Protein AF-A0A2D9T621-F1 (afdb_monomer)

Mean predicted aligned error: 6.12 Å

Foldseek 3Di:
DQQQDQDLVLVLLVQLVLQFDLLLLVLLLVLVVLLVVLLVVLCVVQVPLQVVLVVVLVVLLVVLNNCLSVQPNPVSVVSNLVSNCVSGVVRNNVSNVSSVVSNCCSNCVPSVHDDCCVRRVSSSVVSSVVSSVCVVVVFSNDGRNCVRVVHDRSVRNDDDPVVVVVVVVVDD

Solvent-accessible surface area (backbone atoms only — not comparable to full-atom values): 9223 Å² total; per-residue (Å²): 129,63,75,78,65,72,46,69,77,67,40,48,47,45,54,39,66,69,41,43,51,35,68,24,44,48,28,37,41,51,11,53,51,47,28,52,50,18,50,51,51,20,37,70,78,24,66,64,53,20,54,56,25,48,55,55,32,51,54,43,50,54,55,29,51,72,41,40,56,76,70,64,40,68,66,38,53,53,50,37,53,51,36,42,25,72,25,25,55,87,33,33,46,57,16,52,53,48,22,51,52,29,37,48,48,15,27,56,75,64,62,66,50,79,65,62,46,82,76,39,47,58,58,42,55,50,46,52,52,52,53,38,53,42,41,76,72,72,37,64,73,54,68,52,44,39,68,77,68,74,48,71,82,53,83,85,67,57,76,64,57,68,69,59,60,52,52,68,74,60,70,127

Secondary structure (DSSP, 8-state):
-PPPP-SHHHHHHHHHHTT-SHHHHHHHHHHHHHHHHHHHHHHHHSTTHHHHHHHHHHHHHHHHHHTGGGT--HHHHHHHHHHHHHH-TTTHHHHHHHHHHHHHHIIIIII-S--GGGT-HHHHHHHHHHHHHHHHTT-SSSS-HHHHHTPPP-TT-PPPPHHHHHHHHS--

Structure (mmCIF, N/CA/C/O backbone):
data_AF-A0A2D9T621-F1
#
_entry.id   AF-A0A2D9T621-F1
#
loop_
_atom_site.group_PDB
_atom_site.id
_atom_site.type_symbol
_atom_site.label_atom_id
_atom_site.label_alt_id
_atom_site.label_comp_id
_atom_site.label_asym_id
_atom_site.label_entity_id
_atom_site.label_seq_id
_atom_site.pdbx_PDB_ins_code
_atom_site.Cartn_x
_atom_site.Cartn_y
_atom_site.Cartn_z
_atom_site.occupancy
_atom_site.B_iso_or_equiv
_atom_site.auth_seq_id
_atom_site.auth_comp_id
_atom_site.auth_asym_id
_atom_site.auth_atom_id
_atom_site.pdbx_PDB_model_num
ATOM 1 N N . MET A 1 1 ? -9.697 20.364 18.090 1.00 44.56 1 MET A N 1
ATOM 2 C CA . MET A 1 1 ? -9.150 19.736 16.870 1.00 44.56 1 MET A CA 1
ATOM 3 C C . MET A 1 1 ? -8.805 18.317 17.266 1.00 44.56 1 MET A C 1
ATOM 5 O O . MET A 1 1 ? -8.229 18.177 18.333 1.00 44.56 1 MET A O 1
ATOM 9 N N . ALA A 1 2 ? -9.231 17.299 16.515 1.00 57.28 2 ALA A N 1
ATOM 10 C CA . ALA A 1 2 ? -8.711 15.951 16.743 1.00 57.28 2 ALA A CA 1
ATOM 11 C C . ALA A 1 2 ? -7.206 15.969 16.433 1.00 57.28 2 ALA A C 1
ATOM 13 O O . ALA A 1 2 ? -6.788 16.637 15.483 1.00 57.28 2 ALA A O 1
ATOM 14 N N . ASP A 1 3 ? -6.391 15.328 17.261 1.00 69.75 3 ASP A N 1
ATOM 15 C CA . ASP A 1 3 ? -4.951 15.278 17.034 1.00 69.75 3 ASP A CA 1
ATOM 16 C C . ASP A 1 3 ? -4.627 14.282 15.911 1.00 69.75 3 ASP A C 1
ATOM 18 O O . ASP A 1 3 ? -5.262 13.239 15.773 1.00 69.75 3 ASP A O 1
ATOM 22 N N . ARG A 1 4 ? -3.634 14.610 15.075 1.00 82.31 4 ARG A N 1
ATOM 23 C CA . ARG A 1 4 ? -3.121 13.692 14.042 1.00 82.31 4 ARG A CA 1
ATOM 24 C C . ARG A 1 4 ? -2.544 12.447 14.722 1.00 82.31 4 ARG A C 1
ATOM 26 O O . ARG A 1 4 ? -1.705 12.606 15.607 1.00 82.31 4 ARG A O 1
ATOM 33 N N . ILE A 1 5 ? -2.915 11.259 14.248 1.00 87.31 5 ILE A N 1
ATOM 34 C CA . ILE A 1 5 ? -2.391 9.965 14.707 1.00 87.31 5 ILE A CA 1
ATOM 35 C C . ILE A 1 5 ? -0.860 9.966 14.600 1.00 87.31 5 ILE A C 1
ATOM 37 O O . ILE A 1 5 ? -0.305 10.411 13.585 1.00 87.31 5 ILE A O 1
ATOM 41 N N . LYS A 1 6 ? -0.170 9.522 15.657 1.00 89.00 6 LYS A N 1
ATOM 42 C CA . LYS A 1 6 ? 1.288 9.698 15.800 1.00 89.00 6 LYS A CA 1
ATOM 43 C C . LYS A 1 6 ? 2.095 8.434 15.568 1.00 89.00 6 LYS A C 1
ATOM 45 O O . LYS A 1 6 ? 3.302 8.534 15.358 1.00 89.00 6 LYS A O 1
ATOM 50 N N . SER A 1 7 ? 1.448 7.277 15.551 1.00 91.00 7 SER A N 1
ATOM 51 C CA . SER A 1 7 ? 2.112 5.994 15.355 1.00 91.00 7 SER A CA 1
ATOM 52 C C . SER A 1 7 ? 1.312 5.071 14.440 1.00 91.00 7 SER A C 1
ATOM 54 O O . SER A 1 7 ? 0.095 5.207 14.291 1.00 91.00 7 SER A O 1
ATOM 56 N N . PHE A 1 8 ? 2.000 4.108 13.825 1.00 92.75 8 PHE A N 1
ATOM 57 C CA . PHE A 1 8 ? 1.327 3.087 13.025 1.00 92.75 8 PHE A CA 1
ATOM 58 C C . PHE A 1 8 ? 0.449 2.185 13.908 1.00 92.75 8 PHE A C 1
ATOM 60 O O . PHE A 1 8 ? -0.600 1.719 13.470 1.00 92.75 8 PHE A O 1
ATOM 67 N N . GLU A 1 9 ? 0.851 1.968 15.159 1.00 92.12 9 GLU A N 1
ATOM 68 C CA . GLU A 1 9 ? 0.121 1.195 16.161 1.00 92.12 9 GLU A CA 1
ATOM 69 C C . GLU A 1 9 ? -1.244 1.815 16.483 1.00 92.12 9 GLU A C 1
ATOM 71 O O . GLU A 1 9 ? -2.232 1.090 16.557 1.00 92.12 9 GLU A O 1
ATOM 76 N N . GLU A 1 10 ? -1.316 3.141 16.612 1.00 90.62 10 GLU A N 1
ATOM 77 C CA . GLU A 1 10 ? -2.584 3.874 16.743 1.00 90.62 10 GLU A CA 1
ATOM 78 C C . GLU A 1 10 ? -3.376 3.882 15.427 1.00 90.62 10 GLU A C 1
ATOM 80 O O . GLU A 1 10 ? -4.604 3.800 15.426 1.00 90.62 10 GLU A O 1
ATOM 85 N N . PHE A 1 11 ? -2.680 3.960 14.289 1.00 93.06 11 PHE A N 1
ATOM 86 C CA . PHE A 1 11 ? -3.310 3.977 12.970 1.00 93.06 11 PHE A CA 1
ATOM 87 C C . PHE A 1 11 ? -3.958 2.639 12.605 1.00 93.06 11 PHE A C 1
ATOM 89 O O . PHE A 1 11 ? -4.963 2.619 11.900 1.00 93.06 11 PHE A O 1
ATOM 96 N N . TRP A 1 12 ? -3.400 1.514 13.049 1.00 95.25 12 TRP A N 1
ATOM 97 C CA . TRP A 1 12 ? -3.829 0.191 12.604 1.00 95.25 12 TRP A CA 1
ATOM 98 C C . TRP A 1 12 ? -5.282 -0.161 12.988 1.00 95.25 12 TRP A C 1
ATOM 100 O O . TRP A 1 12 ? -6.039 -0.548 12.092 1.00 95.25 12 TRP A O 1
ATOM 110 N N . PRO A 1 13 ? -5.735 0.014 14.247 1.00 94.25 13 PRO A N 1
ATOM 111 C CA . PRO A 1 13 ? -7.144 -0.149 14.601 1.00 94.25 13 PRO A CA 1
ATOM 112 C C . PRO A 1 13 ? -8.060 0.807 13.829 1.00 94.25 13 PRO A C 1
ATOM 114 O O . PRO A 1 13 ? -9.103 0.378 13.341 1.00 94.25 13 PRO A O 1
ATOM 117 N N . TYR A 1 14 ? -7.650 2.068 13.648 1.00 93.19 14 TYR A N 1
ATOM 118 C CA . TYR A 1 14 ? -8.393 3.050 12.846 1.00 93.19 14 TYR A CA 1
ATOM 119 C C . TYR A 1 14 ? -8.550 2.601 11.388 1.00 93.19 14 TYR A C 1
ATOM 121 O O . TYR A 1 14 ? -9.640 2.607 10.822 1.00 93.19 14 TYR A O 1
ATOM 129 N N . TYR A 1 15 ? -7.473 2.118 10.779 1.00 95.25 15 TYR A N 1
ATOM 130 C CA . TYR A 1 15 ? -7.531 1.565 9.437 1.00 95.25 15 TYR A CA 1
ATOM 131 C C . TYR A 1 15 ? -8.509 0.383 9.364 1.00 95.25 15 TYR A C 1
ATOM 133 O O . TYR A 1 15 ? -9.325 0.324 8.449 1.00 95.25 15 TYR A O 1
ATOM 141 N N . LEU A 1 16 ? -8.485 -0.546 10.323 1.00 95.94 16 LEU A N 1
ATOM 142 C CA . LEU A 1 16 ? -9.406 -1.686 10.319 1.00 95.94 16 LEU A CA 1
ATOM 143 C C . LEU A 1 16 ? -10.865 -1.292 10.577 1.00 95.94 16 LEU A C 1
ATOM 145 O O . LEU A 1 16 ? -11.755 -1.929 10.006 1.00 95.94 16 LEU A O 1
ATOM 149 N N . SER A 1 17 ? -11.127 -0.254 11.379 1.00 93.44 17 SER A N 1
ATOM 150 C CA . SER A 1 17 ? -12.490 0.251 11.581 1.00 93.44 17 SER A CA 1
ATOM 151 C C . SER A 1 17 ? -13.092 0.830 10.299 1.00 93.44 17 SER A C 1
ATOM 153 O O . SER A 1 17 ? -14.301 0.731 10.108 1.00 93.44 17 SER A O 1
ATOM 155 N N . GLU A 1 18 ? -12.259 1.349 9.393 1.00 93.75 18 GLU A N 1
ATOM 156 C CA . GLU A 1 18 ? -12.668 1.812 8.058 1.00 93.75 18 GLU A CA 1
ATOM 157 C C . GLU A 1 18 ? -12.884 0.668 7.046 1.00 93.75 18 GLU A C 1
ATOM 159 O O . GLU A 1 18 ? -13.314 0.918 5.919 1.00 93.75 18 GLU A O 1
ATOM 164 N N . HIS A 1 19 ? -12.581 -0.577 7.428 1.00 96.56 19 HIS A N 1
ATOM 165 C CA . HIS A 1 19 ? -12.718 -1.769 6.586 1.00 96.56 19 HIS A CA 1
ATOM 166 C C . HIS A 1 19 ? -13.491 -2.879 7.309 1.00 96.56 19 HIS A C 1
ATOM 168 O O . HIS A 1 19 ? -13.073 -4.044 7.297 1.00 96.56 19 HIS A O 1
ATOM 174 N N . ARG A 1 20 ? -14.594 -2.549 7.992 1.00 95.38 20 ARG A N 1
ATOM 175 C CA . ARG A 1 20 ? -15.396 -3.529 8.748 1.00 95.38 20 ARG A CA 1
ATOM 176 C C . ARG A 1 20 ? -16.201 -4.471 7.858 1.00 95.38 20 ARG A C 1
ATOM 178 O O . ARG A 1 20 ? -16.412 -5.623 8.256 1.00 95.38 20 ARG A O 1
ATOM 185 N N . ASP A 1 21 ? -16.577 -4.078 6.643 1.00 97.12 21 ASP A N 1
ATOM 186 C CA . ASP A 1 21 ? -17.236 -4.980 5.699 1.00 97.12 21 ASP A CA 1
ATOM 187 C C . ASP A 1 21 ? -16.208 -5.921 5.043 1.00 97.12 21 ASP A C 1
ATOM 189 O O . ASP A 1 21 ? -15.229 -5.528 4.401 1.00 97.12 21 ASP A O 1
ATOM 193 N N . ALA A 1 22 ? -16.456 -7.226 5.158 1.00 97.81 22 ALA A N 1
ATOM 194 C CA . ALA A 1 22 ? -15.605 -8.254 4.569 1.00 97.81 22 ALA A CA 1
ATOM 195 C C . ALA A 1 22 ? -15.448 -8.123 3.043 1.00 97.81 22 ALA A C 1
ATOM 197 O O . ALA A 1 22 ? -14.421 -8.529 2.495 1.00 97.81 22 ALA A O 1
ATOM 198 N N . ARG A 1 23 ? -16.443 -7.577 2.334 1.00 98.00 23 ARG A N 1
ATOM 199 C CA . ARG A 1 23 ? -16.369 -7.314 0.888 1.00 98.00 23 ARG A CA 1
ATOM 200 C C . ARG A 1 23 ? -15.332 -6.241 0.578 1.00 98.00 23 ARG A C 1
ATOM 202 O O . ARG A 1 23 ? -14.582 -6.422 -0.379 1.00 98.00 23 ARG A O 1
ATOM 209 N N . SER A 1 24 ? -15.246 -5.194 1.401 1.00 97.69 24 SER A N 1
ATOM 210 C CA . SER A 1 24 ? -14.224 -4.153 1.271 1.00 97.69 24 SER A CA 1
ATOM 211 C C . SER A 1 24 ? -12.829 -4.760 1.415 1.00 97.69 24 SER A C 1
ATOM 213 O O . SER A 1 24 ? -12.022 -4.712 0.486 1.00 97.69 24 SER A O 1
ATOM 215 N N . ARG A 1 25 ? -12.587 -5.511 2.498 1.00 98.25 25 ARG A N 1
ATOM 216 C CA . ARG A 1 25 ? -11.299 -6.200 2.715 1.00 98.25 25 ARG A CA 1
ATOM 217 C C . ARG A 1 25 ? -10.923 -7.153 1.578 1.00 98.25 25 ARG A C 1
ATOM 219 O O . ARG A 1 25 ? -9.761 -7.224 1.188 1.00 98.25 25 ARG A O 1
ATOM 226 N N . ARG A 1 26 ? -11.893 -7.867 0.994 1.00 98.62 26 ARG A N 1
ATOM 227 C CA . ARG A 1 26 ? -11.669 -8.744 -0.176 1.00 98.62 26 ARG A CA 1
ATOM 228 C C . ARG A 1 26 ? -11.278 -7.967 -1.432 1.00 98.62 26 ARG A C 1
ATOM 230 O O . ARG A 1 26 ? -10.444 -8.455 -2.193 1.00 98.62 26 ARG A O 1
ATOM 237 N N . LEU A 1 27 ? -11.851 -6.784 -1.654 1.00 98.50 27 LEU A N 1
ATOM 238 C CA . LEU A 1 27 ? -11.453 -5.909 -2.759 1.00 98.50 27 LEU A CA 1
ATOM 239 C C . LEU A 1 27 ? -10.019 -5.412 -2.570 1.00 98.50 27 LEU A C 1
ATOM 241 O O . LEU A 1 27 ? -9.224 -5.512 -3.502 1.00 98.50 27 LEU A O 1
ATOM 245 N N . HIS A 1 28 ? -9.652 -4.989 -1.359 1.00 98.50 28 HIS A N 1
ATOM 246 C CA . HIS A 1 28 ? -8.268 -4.630 -1.034 1.00 98.50 28 HIS A CA 1
ATOM 247 C C . HIS A 1 28 ? -7.320 -5.816 -1.232 1.00 98.50 28 HIS A C 1
ATOM 249 O O . HIS A 1 28 ? -6.297 -5.689 -1.897 1.00 98.50 28 HIS A O 1
ATOM 255 N N . PHE A 1 29 ? -7.693 -7.010 -0.764 1.00 98.75 29 PHE A N 1
ATOM 256 C CA . PHE A 1 29 ? -6.914 -8.226 -0.993 1.00 98.75 29 PHE A CA 1
ATOM 257 C C . PHE A 1 29 ? -6.684 -8.510 -2.484 1.00 98.75 29 PHE A C 1
ATOM 259 O O . PHE A 1 29 ? -5.566 -8.855 -2.883 1.00 98.75 29 PHE A O 1
ATOM 266 N N . MET A 1 30 ? -7.725 -8.362 -3.310 1.00 98.69 30 MET A N 1
ATOM 267 C CA . MET A 1 30 ? -7.637 -8.524 -4.763 1.00 98.69 30 MET A CA 1
ATOM 268 C C . MET A 1 30 ? -6.705 -7.479 -5.383 1.00 98.69 30 MET A C 1
ATOM 270 O O . MET A 1 30 ? -5.822 -7.845 -6.161 1.00 98.69 30 MET A O 1
ATOM 274 N N . GLY A 1 31 ? -6.862 -6.210 -5.002 1.00 98.50 31 GLY A N 1
ATOM 275 C CA . GLY A 1 31 ? -6.018 -5.107 -5.456 1.00 98.50 31 GLY A CA 1
ATOM 276 C C . GLY A 1 31 ? -4.544 -5.328 -5.114 1.00 98.50 31 GLY A C 1
ATOM 277 O O . GLY A 1 31 ? -3.699 -5.332 -6.011 1.00 98.50 31 GLY A O 1
ATOM 278 N N . THR A 1 32 ? -4.239 -5.612 -3.846 1.00 98.50 32 THR A N 1
ATOM 279 C CA . THR A 1 32 ? -2.875 -5.881 -3.361 1.00 98.50 32 THR A CA 1
ATOM 280 C C . THR A 1 32 ? -2.257 -7.097 -4.048 1.00 98.50 32 THR A C 1
ATOM 282 O O . THR A 1 32 ? -1.103 -7.048 -4.472 1.00 98.50 32 THR A O 1
ATOM 285 N N . SER A 1 33 ? -3.022 -8.177 -4.241 1.00 98.75 33 SER A N 1
ATOM 286 C CA . SER A 1 33 ? -2.539 -9.366 -4.959 1.00 98.75 33 SER A CA 1
ATOM 287 C C . SER A 1 33 ? -2.235 -9.065 -6.431 1.00 98.75 33 SER A C 1
ATOM 289 O O . SER A 1 33 ? -1.210 -9.507 -6.951 1.00 98.75 33 SER A O 1
ATOM 291 N N . GLY A 1 34 ? -3.086 -8.276 -7.097 1.00 98.62 34 GLY A N 1
ATOM 292 C CA . GLY A 1 34 ? -2.855 -7.825 -8.471 1.00 98.62 34 GLY A CA 1
ATOM 293 C C . GLY A 1 34 ? -1.622 -6.928 -8.598 1.00 98.62 34 GLY A C 1
ATOM 294 O O . GLY A 1 34 ? -0.825 -7.101 -9.523 1.00 98.62 34 GLY A O 1
ATOM 295 N N . PHE A 1 35 ? -1.403 -6.027 -7.637 1.00 98.44 35 PHE A N 1
ATOM 296 C CA . PHE A 1 35 ? -0.187 -5.217 -7.589 1.00 98.44 35 PHE A CA 1
ATOM 297 C C . PHE A 1 35 ? 1.067 -6.071 -7.374 1.00 98.44 35 PHE A C 1
ATOM 299 O O . PHE A 1 35 ? 2.041 -5.906 -8.104 1.00 98.44 35 PHE A O 1
ATOM 306 N N . LEU A 1 36 ? 1.044 -7.041 -6.453 1.00 98.44 36 LEU A N 1
ATOM 307 C CA . LEU A 1 36 ? 2.166 -7.966 -6.247 1.00 98.44 36 LEU A CA 1
ATOM 308 C C . LEU A 1 36 ? 2.480 -8.787 -7.508 1.00 98.44 36 LEU A C 1
ATOM 310 O O . LEU A 1 36 ? 3.649 -8.949 -7.864 1.00 98.44 36 LEU A O 1
ATOM 314 N N . ALA A 1 37 ? 1.454 -9.249 -8.228 1.00 98.44 37 ALA A N 1
ATOM 315 C CA . ALA A 1 37 ? 1.631 -9.921 -9.514 1.00 98.44 37 ALA A CA 1
ATOM 316 C C . ALA A 1 37 ? 2.258 -8.988 -10.568 1.00 98.44 37 ALA A C 1
ATOM 318 O O . ALA A 1 37 ? 3.164 -9.394 -11.298 1.00 98.44 37 ALA A O 1
ATOM 319 N N . SER A 1 38 ? 1.841 -7.719 -10.606 1.00 98.38 38 SER A N 1
ATOM 320 C CA . SER A 1 38 ? 2.452 -6.691 -11.456 1.00 98.38 38 SER A CA 1
ATOM 321 C C . SER A 1 38 ? 3.921 -6.416 -11.093 1.00 98.38 38 SER A C 1
ATOM 323 O O . SER A 1 38 ? 4.764 -6.308 -11.990 1.00 98.38 38 SER A O 1
ATOM 325 N N . VAL A 1 39 ? 4.272 -6.366 -9.804 1.00 98.06 39 VAL A N 1
ATOM 326 C CA . VAL A 1 39 ? 5.662 -6.228 -9.332 1.00 98.06 39 VAL A CA 1
ATOM 327 C C . VAL A 1 39 ? 6.504 -7.426 -9.779 1.00 98.06 39 VAL A C 1
ATOM 329 O O . VAL A 1 39 ? 7.602 -7.238 -10.305 1.00 98.06 39 VAL A O 1
ATOM 332 N N . ALA A 1 40 ? 5.984 -8.651 -9.661 1.00 98.19 40 ALA A N 1
ATOM 333 C CA . ALA A 1 40 ? 6.668 -9.849 -10.149 1.00 98.19 40 ALA A CA 1
ATOM 334 C C . ALA A 1 40 ? 6.875 -9.809 -11.676 1.00 98.19 40 ALA A C 1
ATOM 336 O O . ALA A 1 40 ? 7.990 -10.017 -12.154 1.00 98.19 40 ALA A O 1
ATOM 337 N N . ALA A 1 41 ? 5.840 -9.462 -12.448 1.00 98.19 41 ALA A N 1
ATOM 338 C CA . ALA A 1 41 ? 5.942 -9.301 -13.900 1.00 98.19 41 ALA A CA 1
ATOM 339 C C . ALA A 1 41 ? 6.951 -8.207 -14.300 1.00 98.19 41 ALA A C 1
ATOM 341 O O . ALA A 1 41 ? 7.710 -8.371 -15.257 1.00 98.19 41 ALA A O 1
ATOM 342 N N . SER A 1 42 ? 7.011 -7.112 -13.540 1.00 98.38 42 SER A N 1
ATOM 343 C CA . SER A 1 42 ? 7.991 -6.037 -13.725 1.00 98.38 42 SER A CA 1
ATOM 344 C C . SER A 1 42 ? 9.423 -6.533 -13.519 1.00 98.38 42 SER A C 1
ATOM 346 O O . SER A 1 42 ? 10.294 -6.240 -14.336 1.00 98.38 42 SER A O 1
ATOM 348 N N . ALA A 1 43 ? 9.662 -7.340 -12.482 1.00 97.69 43 ALA A N 1
ATOM 349 C CA . ALA A 1 43 ? 10.969 -7.946 -12.231 1.00 97.69 43 ALA A CA 1
ATOM 350 C C . ALA A 1 43 ? 11.359 -8.968 -13.312 1.00 97.69 43 ALA A C 1
ATOM 352 O O . ALA A 1 43 ? 12.517 -9.019 -13.705 1.00 97.69 43 ALA A O 1
ATOM 353 N N . VAL A 1 44 ? 10.408 -9.742 -13.841 1.00 98.00 44 VAL A N 1
ATOM 354 C CA . VAL A 1 44 ? 10.672 -10.698 -14.932 1.00 98.00 44 VAL A CA 1
ATOM 355 C C . VAL A 1 44 ? 10.994 -9.983 -16.248 1.00 98.00 44 VAL A C 1
ATOM 357 O O . VAL A 1 44 ? 11.915 -10.378 -16.957 1.00 98.00 44 VAL A O 1
ATOM 360 N N . THR A 1 45 ? 10.256 -8.922 -16.579 1.00 97.69 45 THR A N 1
ATOM 361 C CA . THR A 1 45 ? 10.414 -8.192 -17.851 1.00 97.69 45 THR A CA 1
ATOM 362 C C . THR A 1 45 ? 11.571 -7.193 -17.840 1.00 97.69 45 THR A C 1
ATOM 364 O O . THR A 1 45 ? 12.132 -6.900 -18.892 1.00 97.69 45 THR A O 1
ATOM 367 N N . ASN A 1 46 ? 11.949 -6.676 -16.666 1.00 97.06 46 ASN A N 1
ATOM 368 C CA . ASN A 1 46 ? 13.011 -5.684 -16.487 1.00 97.06 46 ASN A CA 1
ATOM 369 C C . ASN A 1 46 ? 13.974 -6.096 -15.347 1.00 97.06 46 ASN A C 1
ATOM 371 O O . ASN A 1 46 ? 14.115 -5.365 -14.363 1.00 97.06 46 ASN A O 1
ATOM 375 N N . PRO A 1 47 ? 14.681 -7.237 -15.465 1.00 96.44 47 PRO A N 1
ATOM 376 C CA . PRO A 1 47 ? 15.342 -7.919 -14.342 1.00 96.44 47 PRO A CA 1
ATOM 377 C C . PRO A 1 47 ? 16.529 -7.187 -13.713 1.00 96.44 47 PRO A C 1
ATOM 379 O O . PRO A 1 47 ? 16.945 -7.545 -12.618 1.00 96.44 47 PRO A O 1
ATOM 382 N N . LEU A 1 48 ? 17.073 -6.159 -14.367 1.00 95.31 48 LEU A N 1
ATOM 383 C CA . LEU A 1 48 ? 18.135 -5.322 -13.796 1.00 95.31 48 LEU A CA 1
ATOM 384 C C . LEU A 1 48 ? 17.596 -3.965 -13.337 1.00 95.31 48 LEU A C 1
ATOM 386 O O . LEU A 1 48 ? 17.779 -3.566 -12.190 1.00 95.31 48 LEU A O 1
ATOM 390 N N . LYS A 1 49 ? 16.895 -3.259 -14.231 1.00 96.06 49 LYS A N 1
ATOM 391 C CA . LYS A 1 49 ? 16.406 -1.900 -13.976 1.00 96.06 49 LYS A CA 1
ATOM 392 C C . LYS A 1 49 ? 15.362 -1.864 -12.862 1.00 96.06 49 LYS A C 1
ATOM 394 O O . LYS A 1 49 ? 15.413 -0.979 -12.011 1.00 96.06 49 LYS A O 1
ATOM 399 N N . PHE A 1 50 ? 14.422 -2.807 -12.869 1.00 97.31 50 PHE A N 1
ATOM 400 C CA . PHE A 1 50 ? 13.310 -2.787 -11.931 1.00 97.31 50 PHE A CA 1
ATOM 401 C C . PHE A 1 50 ? 13.743 -3.122 -10.495 1.00 97.31 50 PHE A C 1
ATOM 403 O O . PHE A 1 50 ? 13.396 -2.348 -9.608 1.00 97.31 50 PHE A O 1
ATOM 410 N N . PRO A 1 51 ? 14.569 -4.152 -10.217 1.00 96.94 51 PRO A N 1
ATOM 411 C CA . PRO A 1 51 ? 15.085 -4.367 -8.862 1.00 96.94 51 PRO A CA 1
ATOM 412 C C . PRO A 1 51 ? 15.903 -3.192 -8.307 1.00 96.94 51 PRO A C 1
ATOM 414 O O . PRO A 1 51 ? 15.746 -2.846 -7.138 1.00 96.94 51 PRO A O 1
ATOM 417 N N . LEU A 1 52 ? 16.717 -2.524 -9.136 1.00 96.44 52 LEU A N 1
ATOM 418 C CA . LEU A 1 52 ? 17.432 -1.307 -8.725 1.00 96.44 52 LEU A CA 1
ATOM 419 C C . LEU A 1 52 ? 16.464 -0.167 -8.380 1.00 96.44 52 LEU A C 1
ATOM 421 O O . LEU A 1 52 ? 16.626 0.496 -7.355 1.00 96.44 52 LEU A O 1
ATOM 425 N N . ALA A 1 53 ? 15.427 0.030 -9.198 1.00 96.62 53 ALA A N 1
ATOM 426 C CA . ALA A 1 53 ? 14.360 0.980 -8.899 1.00 96.62 53 ALA A CA 1
ATOM 427 C C . ALA A 1 53 ? 13.636 0.619 -7.589 1.00 96.62 53 ALA A C 1
ATOM 429 O O . ALA A 1 53 ? 13.383 1.498 -6.769 1.00 96.62 53 ALA A O 1
ATOM 430 N N . MET A 1 54 ? 13.375 -0.667 -7.339 1.00 97.06 54 MET A N 1
ATOM 431 C CA . MET A 1 54 ? 12.727 -1.134 -6.111 1.00 97.06 54 MET A CA 1
ATOM 432 C C . MET A 1 54 ? 13.594 -0.957 -4.858 1.00 97.06 54 MET A C 1
ATOM 434 O O . MET A 1 54 ? 13.053 -0.710 -3.782 1.00 97.06 54 MET A O 1
ATOM 438 N N . ALA A 1 55 ? 14.923 -1.009 -4.973 1.00 96.06 55 ALA A N 1
ATOM 439 C CA . ALA A 1 55 ? 15.814 -0.680 -3.859 1.00 96.06 55 ALA A CA 1
ATOM 440 C C . ALA A 1 55 ? 15.681 0.799 -3.449 1.00 96.06 55 ALA A C 1
ATOM 442 O O . ALA A 1 55 ? 15.537 1.108 -2.265 1.00 96.06 55 ALA A O 1
ATOM 443 N N . GLY A 1 56 ? 15.652 1.712 -4.427 1.00 96.19 56 GLY A N 1
ATOM 444 C CA . GLY A 1 56 ? 15.391 3.130 -4.164 1.00 96.19 56 GLY A CA 1
ATOM 445 C C . GLY A 1 56 ? 13.968 3.378 -3.653 1.00 96.19 56 GLY A C 1
ATOM 446 O O . GLY A 1 56 ? 13.778 4.147 -2.714 1.00 96.19 56 GLY A O 1
ATOM 447 N N . PHE A 1 57 ? 12.978 2.668 -4.203 1.00 96.19 57 PHE A N 1
ATOM 448 C CA . PHE A 1 57 ? 11.588 2.713 -3.744 1.00 96.19 57 PHE A CA 1
ATOM 449 C C . PHE A 1 57 ? 11.496 2.359 -2.259 1.00 96.19 57 PHE A C 1
ATOM 451 O O . PHE A 1 57 ? 10.876 3.094 -1.497 1.00 96.19 57 PHE A O 1
ATOM 458 N N . ALA A 1 58 ? 12.141 1.268 -1.836 1.00 95.50 58 ALA A N 1
ATOM 459 C CA . ALA A 1 58 ? 12.120 0.816 -0.449 1.00 95.50 58 ALA A CA 1
ATOM 460 C C . ALA A 1 58 ? 12.765 1.838 0.502 1.00 95.50 58 ALA A C 1
ATOM 462 O O . ALA A 1 58 ? 12.243 2.075 1.590 1.00 95.50 58 ALA A O 1
ATOM 463 N N . ALA A 1 59 ? 13.857 2.486 0.082 1.00 95.19 59 ALA A N 1
ATOM 464 C CA . ALA A 1 59 ? 14.490 3.548 0.863 1.00 95.19 59 ALA A CA 1
ATOM 465 C C . ALA A 1 59 ? 13.567 4.770 1.034 1.00 95.19 59 ALA A C 1
ATOM 467 O O . ALA A 1 59 ? 13.421 5.279 2.145 1.00 95.19 59 ALA A O 1
ATOM 468 N N . ILE A 1 60 ? 12.901 5.201 -0.045 1.00 95.00 60 ILE A N 1
ATOM 469 C CA . ILE A 1 60 ? 11.937 6.313 -0.019 1.00 95.00 60 ILE A CA 1
ATOM 470 C C . ILE A 1 60 ? 10.725 5.957 0.845 1.00 95.00 60 ILE A C 1
ATOM 472 O O . ILE A 1 60 ? 10.292 6.778 1.651 1.00 95.00 60 ILE A O 1
ATOM 476 N N . MET A 1 61 ? 10.197 4.740 0.703 1.00 94.38 61 MET A N 1
ATOM 477 C CA . MET A 1 61 ? 9.058 4.258 1.481 1.00 94.38 61 MET A CA 1
ATOM 478 C C . MET A 1 61 ? 9.380 4.237 2.973 1.00 94.38 61 MET A C 1
ATOM 480 O O . MET A 1 61 ? 8.599 4.759 3.761 1.00 94.38 61 MET A O 1
ATOM 484 N N . LYS A 1 62 ? 10.545 3.698 3.357 1.00 93.50 62 LYS A N 1
ATOM 485 C CA . LYS A 1 62 ? 10.984 3.662 4.756 1.00 93.50 62 LYS A CA 1
ATOM 486 C C . LYS A 1 62 ? 11.035 5.066 5.359 1.00 93.50 62 LYS A C 1
ATOM 488 O O . LYS A 1 62 ? 10.406 5.311 6.381 1.00 93.50 62 LYS A O 1
ATOM 493 N N . HIS A 1 63 ? 11.730 5.988 4.694 1.00 92.75 63 HIS A N 1
ATOM 494 C CA . HIS A 1 63 ? 11.825 7.373 5.156 1.00 92.75 63 HIS A CA 1
ATOM 495 C C . HIS A 1 63 ? 10.447 8.054 5.210 1.00 92.75 63 HIS A C 1
ATOM 497 O O . HIS A 1 63 ? 10.143 8.802 6.135 1.00 92.75 63 HIS A O 1
ATOM 503 N N . GLY A 1 64 ? 9.585 7.783 4.228 1.00 91.44 64 GLY A N 1
ATOM 504 C CA . GLY A 1 64 ? 8.245 8.351 4.177 1.00 91.44 64 GLY A CA 1
ATOM 505 C C . GLY A 1 64 ? 7.328 7.865 5.304 1.00 91.44 64 GLY A C 1
ATOM 506 O O . GLY A 1 64 ? 6.593 8.683 5.848 1.00 91.44 64 GLY A O 1
ATOM 507 N N . ILE A 1 65 ? 7.393 6.580 5.675 1.00 91.44 65 ILE A N 1
ATOM 508 C CA . ILE A 1 65 ? 6.632 6.002 6.800 1.00 91.44 65 ILE A CA 1
ATOM 509 C C . ILE A 1 65 ? 7.040 6.660 8.123 1.00 91.44 65 ILE A C 1
ATOM 511 O O . ILE A 1 65 ? 6.176 6.988 8.933 1.00 91.44 65 ILE A O 1
ATOM 515 N N . GLU A 1 66 ? 8.343 6.880 8.328 1.00 89.06 66 GLU A N 1
ATOM 516 C CA . GLU A 1 66 ? 8.881 7.554 9.520 1.00 89.06 66 GLU A CA 1
ATOM 517 C C . GLU A 1 66 ? 8.421 9.024 9.591 1.00 89.06 66 GLU A C 1
ATOM 519 O O . GLU A 1 66 ? 8.103 9.529 10.664 1.00 89.06 66 GLU A O 1
ATOM 524 N N . ALA A 1 67 ? 8.312 9.697 8.442 1.00 86.38 67 ALA A N 1
ATOM 525 C CA . ALA A 1 67 ? 7.904 11.101 8.345 1.00 86.38 67 ALA A CA 1
ATOM 526 C C . ALA A 1 67 ? 6.375 11.325 8.309 1.00 86.38 67 ALA A C 1
ATOM 528 O O . ALA A 1 67 ? 5.905 12.467 8.248 1.00 86.38 67 ALA A O 1
ATOM 529 N N . GLU A 1 68 ? 5.562 10.269 8.285 1.00 88.31 68 GLU A N 1
ATOM 530 C CA . GLU A 1 68 ? 4.126 10.394 8.022 1.00 88.31 68 GLU A CA 1
ATOM 531 C C . GLU A 1 68 ? 3.328 10.981 9.191 1.00 88.31 68 GLU A C 1
ATOM 533 O O . GLU A 1 68 ? 2.373 11.741 8.973 1.00 88.31 68 GLU A O 1
ATOM 538 N N . ALA A 1 69 ? 3.776 10.732 10.422 1.00 85.00 69 ALA A N 1
ATOM 539 C CA . ALA A 1 69 ? 3.236 11.353 11.633 1.00 85.00 69 ALA A CA 1
ATOM 540 C C . ALA A 1 69 ? 3.333 12.897 11.605 1.00 85.00 69 ALA A C 1
ATOM 542 O O . ALA A 1 69 ? 2.580 13.584 12.300 1.00 85.00 69 ALA A O 1
ATOM 543 N N . GLU A 1 70 ? 4.214 13.450 10.761 1.00 83.88 70 GLU A N 1
ATOM 544 C CA . GLU A 1 70 ? 4.479 14.887 10.608 1.00 83.88 70 GLU A CA 1
ATOM 545 C C . GLU A 1 70 ? 3.766 15.531 9.398 1.00 83.88 70 GLU A C 1
ATOM 547 O O . GLU A 1 70 ? 3.842 16.744 9.218 1.00 83.88 70 GLU A O 1
ATOM 552 N N . GLY A 1 71 ? 3.050 14.760 8.563 1.00 72.94 71 GLY A N 1
ATOM 553 C CA . GLY A 1 71 ? 2.209 15.305 7.480 1.00 72.94 71 GLY A CA 1
ATOM 554 C C . GLY A 1 71 ? 2.897 15.566 6.131 1.00 72.94 71 GLY A C 1
ATOM 555 O O . GLY A 1 71 ? 2.415 16.385 5.351 1.00 72.94 71 GLY A O 1
ATOM 556 N N . ARG A 1 72 ? 4.008 14.879 5.814 1.00 69.00 72 ARG A N 1
ATOM 557 C CA . ARG A 1 72 ? 4.821 15.133 4.597 1.00 69.00 72 ARG A CA 1
ATOM 558 C C . ARG A 1 72 ? 4.898 14.018 3.516 1.00 69.00 72 ARG A C 1
ATOM 560 O O . ARG A 1 72 ? 5.932 13.922 2.844 1.00 69.00 72 ARG A O 1
ATOM 567 N N . PRO A 1 73 ? 3.886 13.166 3.251 1.00 78.25 73 PRO A N 1
ATOM 568 C CA . PRO A 1 73 ? 4.121 11.982 2.416 1.00 78.25 73 PRO A CA 1
ATOM 569 C C . PRO A 1 73 ? 3.893 12.152 0.900 1.00 78.25 73 PRO A C 1
ATOM 571 O O . PRO A 1 73 ? 4.344 11.294 0.147 1.00 78.25 73 PRO A O 1
ATOM 574 N N . LEU A 1 74 ? 3.267 13.230 0.400 1.00 83.62 74 LEU A N 1
ATOM 575 C CA . LEU A 1 74 ? 2.940 13.339 -1.041 1.00 83.62 74 LEU A CA 1
ATOM 576 C C . LEU A 1 74 ? 4.173 13.262 -1.957 1.00 83.62 74 LEU A C 1
ATOM 578 O O . LEU A 1 74 ? 4.141 12.580 -2.980 1.00 83.62 74 LEU A O 1
ATOM 582 N N . GLY A 1 75 ? 5.276 13.910 -1.570 1.00 89.50 75 GLY A N 1
ATOM 583 C CA . GLY A 1 75 ? 6.537 13.830 -2.314 1.00 89.50 75 GLY A CA 1
ATOM 584 C C . GLY A 1 75 ? 7.118 12.412 -2.343 1.00 89.50 75 GLY A C 1
ATOM 585 O O . GLY A 1 75 ? 7.613 11.976 -3.379 1.00 89.50 75 GLY A O 1
ATOM 586 N N . HIS A 1 76 ? 6.993 11.667 -1.241 1.00 93.38 76 HIS A N 1
ATOM 587 C CA . HIS A 1 76 ? 7.433 10.274 -1.149 1.00 93.38 76 HIS A CA 1
ATOM 588 C C . HIS A 1 76 ? 6.597 9.370 -2.056 1.00 93.38 76 HIS A C 1
ATOM 590 O O . HIS A 1 76 ? 7.161 8.605 -2.833 1.00 93.38 76 HIS A O 1
ATOM 596 N N . VAL A 1 77 ? 5.268 9.514 -2.024 1.00 92.31 77 VAL A N 1
ATOM 597 C CA . VAL A 1 77 ? 4.347 8.755 -2.884 1.00 92.31 77 VAL A CA 1
ATOM 598 C C . VAL A 1 77 ? 4.639 9.022 -4.362 1.00 92.31 77 VAL A C 1
ATOM 600 O O . VAL A 1 77 ? 4.797 8.081 -5.140 1.00 92.31 77 VAL A O 1
ATOM 603 N N . ALA A 1 78 ? 4.777 10.293 -4.753 1.00 94.44 78 ALA A N 1
ATOM 604 C CA . ALA A 1 78 ? 5.100 10.660 -6.130 1.00 94.44 78 ALA A CA 1
ATOM 605 C C . ALA A 1 78 ? 6.457 10.084 -6.572 1.00 94.44 78 ALA A C 1
ATOM 607 O O . ALA A 1 78 ? 6.563 9.527 -7.666 1.00 94.44 78 ALA A O 1
ATOM 608 N N . ALA A 1 79 ? 7.477 10.157 -5.711 1.00 95.12 79 ALA A N 1
ATOM 609 C CA . ALA A 1 79 ? 8.796 9.598 -5.991 1.00 95.12 79 ALA A CA 1
ATOM 610 C C . ALA A 1 79 ? 8.764 8.064 -6.108 1.00 95.12 79 ALA A C 1
ATOM 612 O O . ALA A 1 79 ? 9.371 7.511 -7.023 1.00 95.12 79 ALA A O 1
ATOM 613 N N . MET A 1 80 ? 8.014 7.379 -5.243 1.00 96.31 80 MET A N 1
ATOM 614 C CA . MET A 1 80 ? 7.809 5.928 -5.288 1.00 96.31 80 MET A CA 1
ATOM 615 C C . MET A 1 80 ? 7.132 5.487 -6.591 1.00 96.31 80 MET A C 1
ATOM 617 O O . MET A 1 80 ? 7.651 4.615 -7.292 1.00 96.31 80 MET A O 1
ATOM 621 N N . ILE A 1 81 ? 6.009 6.115 -6.959 1.00 95.81 81 ILE A N 1
ATOM 622 C CA . ILE A 1 81 ? 5.293 5.809 -8.207 1.00 95.81 81 ILE A CA 1
ATOM 623 C C . ILE A 1 81 ? 6.181 6.107 -9.416 1.00 95.81 81 ILE A C 1
ATOM 625 O O . ILE A 1 81 ? 6.284 5.276 -10.323 1.00 95.81 81 ILE A O 1
ATOM 629 N N . GLY A 1 82 ? 6.848 7.263 -9.421 1.00 96.81 82 GLY A N 1
ATOM 630 C CA . GLY A 1 82 ? 7.745 7.673 -10.497 1.00 96.81 82 GLY A CA 1
ATOM 631 C C . GLY A 1 82 ? 8.903 6.697 -10.688 1.00 96.81 82 GLY A C 1
ATOM 632 O O . GLY A 1 82 ? 9.175 6.285 -11.815 1.00 96.81 82 GLY A O 1
ATOM 633 N N . LEU A 1 83 ? 9.541 6.266 -9.599 1.00 96.75 83 LEU A N 1
ATOM 634 C CA . LEU A 1 83 ? 10.678 5.352 -9.650 1.00 96.75 83 LEU A CA 1
ATOM 635 C C . LEU A 1 83 ? 10.272 3.945 -10.110 1.00 96.75 83 LEU A C 1
ATOM 637 O O . LEU A 1 83 ? 10.909 3.393 -11.010 1.00 96.75 83 LEU A O 1
ATOM 641 N N . GLY A 1 84 ? 9.184 3.388 -9.569 1.00 96.75 84 GLY A N 1
ATOM 642 C CA . GLY A 1 84 ? 8.664 2.090 -10.017 1.00 96.75 84 GLY A CA 1
ATOM 643 C C . GLY A 1 84 ? 8.233 2.112 -11.489 1.00 96.75 84 GLY A C 1
ATOM 644 O O . GLY A 1 84 ? 8.588 1.218 -12.260 1.00 96.75 84 GLY A O 1
ATOM 645 N N . THR A 1 85 ? 7.565 3.189 -11.917 1.00 96.81 85 THR A N 1
ATOM 646 C CA . THR A 1 85 ? 7.159 3.396 -13.319 1.00 96.81 85 THR A CA 1
ATOM 647 C C . THR A 1 85 ? 8.368 3.556 -14.237 1.00 96.81 85 THR A C 1
ATOM 649 O O . THR A 1 85 ? 8.394 2.977 -15.320 1.00 96.81 85 THR A O 1
ATOM 652 N N . ALA A 1 86 ? 9.407 4.278 -13.812 1.00 96.75 86 ALA A N 1
ATOM 653 C CA . ALA A 1 86 ? 10.652 4.370 -14.567 1.00 96.75 86 ALA A CA 1
ATOM 654 C C . ALA A 1 86 ? 11.320 2.993 -14.711 1.00 96.75 86 ALA A C 1
ATOM 656 O O . ALA A 1 86 ? 11.895 2.706 -15.763 1.00 96.75 86 ALA A O 1
ATOM 657 N N . GLY A 1 87 ? 11.231 2.138 -13.688 1.00 96.44 87 GLY A N 1
ATOM 658 C CA . GLY A 1 87 ? 11.743 0.768 -13.702 1.00 96.44 87 GLY A CA 1
ATOM 659 C C . GLY A 1 87 ? 11.020 -0.158 -14.684 1.00 96.44 87 GLY A C 1
ATOM 660 O O . GLY A 1 87 ? 11.690 -0.920 -15.379 1.00 96.44 87 GLY A O 1
ATOM 661 N N . ALA A 1 88 ? 9.686 -0.083 -14.760 1.00 96.88 88 ALA A N 1
ATOM 662 C CA . ALA A 1 88 ? 8.865 -0.925 -15.637 1.00 96.88 88 ALA A CA 1
ATOM 663 C C . ALA A 1 88 ? 7.487 -0.284 -15.949 1.00 96.88 88 ALA A C 1
ATOM 665 O O . ALA A 1 88 ? 6.484 -0.617 -15.312 1.00 96.88 88 ALA A O 1
ATOM 666 N N . PRO A 1 89 ? 7.384 0.620 -16.940 1.00 94.06 89 PRO A N 1
ATOM 667 C CA . PRO A 1 89 ? 6.195 1.464 -17.113 1.00 94.06 89 PRO A CA 1
ATOM 668 C C . PRO A 1 89 ? 4.943 0.693 -17.547 1.00 94.06 89 PRO A C 1
ATOM 670 O O . PRO A 1 89 ? 3.834 1.055 -17.165 1.00 94.06 89 PRO A O 1
ATOM 673 N N . LEU A 1 90 ? 5.112 -0.381 -18.324 1.00 95.69 90 LEU A N 1
ATOM 674 C CA . LEU A 1 90 ? 3.999 -1.154 -18.887 1.00 95.69 90 LEU A CA 1
ATOM 675 C C . LEU A 1 90 ? 3.352 -2.120 -17.894 1.00 95.69 90 LEU A C 1
ATOM 677 O O . LEU A 1 90 ? 2.253 -2.599 -18.147 1.00 95.69 90 LEU A O 1
ATOM 681 N N . THR A 1 91 ? 4.020 -2.432 -16.787 1.00 96.81 91 THR A N 1
ATOM 682 C CA . THR A 1 91 ? 3.528 -3.396 -15.799 1.00 96.81 91 THR A CA 1
ATOM 683 C C . THR A 1 91 ? 3.242 -2.710 -14.476 1.00 96.81 91 THR A C 1
ATOM 685 O O . THR A 1 91 ? 2.135 -2.855 -13.955 1.00 96.81 91 THR A O 1
ATOM 688 N N . PHE A 1 92 ? 4.184 -1.908 -13.968 1.00 97.50 92 PHE A N 1
ATOM 689 C CA . PHE A 1 92 ? 4.084 -1.295 -12.645 1.00 97.50 92 PHE A CA 1
ATOM 690 C C . PHE A 1 92 ? 2.910 -0.316 -12.546 1.00 97.50 92 PHE A C 1
ATOM 692 O O . PHE A 1 92 ? 2.059 -0.466 -11.673 1.00 97.50 92 PHE A O 1
ATOM 699 N N . LEU A 1 93 ? 2.820 0.651 -13.466 1.00 96.00 93 LEU A N 1
ATOM 700 C CA . LEU A 1 93 ? 1.783 1.684 -13.417 1.00 96.00 93 LEU A CA 1
ATOM 701 C C . LEU A 1 93 ? 0.359 1.109 -13.576 1.00 96.00 93 LEU A C 1
ATOM 703 O O . LEU A 1 93 ? -0.498 1.463 -12.765 1.00 96.00 93 LEU A O 1
ATOM 707 N N . PRO A 1 94 ? 0.085 0.177 -14.515 1.00 97.31 94 PRO A N 1
ATOM 708 C CA . PRO A 1 94 ? -1.195 -0.533 -14.544 1.00 97.31 94 PRO A CA 1
ATOM 709 C C . PRO A 1 94 ? -1.504 -1.305 -13.258 1.00 97.31 94 PRO A C 1
ATOM 711 O O . PRO A 1 94 ? -2.652 -1.323 -12.824 1.00 97.31 94 PRO A O 1
ATOM 714 N N . GLY A 1 95 ? -0.492 -1.905 -12.622 1.00 97.94 95 GLY A N 1
ATOM 715 C CA . GLY A 1 95 ? -0.651 -2.580 -11.332 1.00 97.94 95 GLY A CA 1
ATOM 716 C C . GLY A 1 95 ? -1.072 -1.628 -10.214 1.00 97.94 95 GLY A C 1
ATOM 717 O O . GLY A 1 95 ? -1.989 -1.945 -9.459 1.00 97.94 95 GLY A O 1
ATOM 718 N N . VAL A 1 96 ? -0.447 -0.446 -10.140 1.00 97.06 96 VAL A N 1
ATOM 719 C CA . VAL A 1 96 ? -0.843 0.618 -9.202 1.00 97.06 96 VAL A CA 1
ATOM 720 C C . VAL A 1 96 ? -2.290 1.033 -9.472 1.00 97.06 96 VAL A C 1
ATOM 722 O O . VAL A 1 96 ? -3.113 1.017 -8.560 1.00 97.06 96 VAL A O 1
ATOM 725 N N . ALA A 1 97 ? -2.632 1.340 -10.726 1.00 97.44 97 ALA A N 1
ATOM 726 C CA . ALA A 1 97 ? -3.984 1.757 -11.098 1.00 97.44 97 ALA A CA 1
ATOM 727 C C . ALA A 1 97 ? -5.042 0.698 -10.742 1.00 97.44 97 ALA A C 1
ATOM 729 O O . ALA A 1 97 ? -6.106 1.039 -10.221 1.00 97.44 97 ALA A O 1
ATOM 730 N N . PHE A 1 98 ? -4.744 -0.582 -10.976 1.00 98.31 98 PHE A N 1
ATOM 731 C CA . PHE A 1 98 ? -5.627 -1.689 -10.619 1.00 98.31 98 PHE A CA 1
ATOM 732 C C . PHE A 1 98 ? -5.861 -1.770 -9.106 1.00 98.31 98 PHE A C 1
ATOM 734 O O . PHE A 1 98 ? -7.012 -1.810 -8.673 1.00 98.31 98 PHE A O 1
ATOM 741 N N . ALA A 1 99 ? -4.796 -1.726 -8.299 1.00 97.62 99 ALA A N 1
ATOM 742 C CA . ALA A 1 99 ? -4.918 -1.787 -6.844 1.00 97.62 99 ALA A CA 1
ATOM 743 C C . ALA A 1 99 ? -5.748 -0.631 -6.276 1.00 97.62 99 ALA A C 1
ATOM 745 O O . ALA A 1 99 ? -6.681 -0.873 -5.509 1.00 97.62 99 ALA A O 1
ATOM 746 N N . TYR A 1 100 ? -5.478 0.601 -6.720 1.00 95.19 100 TYR A N 1
ATOM 747 C CA . TYR A 1 100 ? -6.257 1.773 -6.314 1.00 95.19 100 TYR A CA 1
ATOM 748 C C . TYR A 1 100 ? -7.724 1.672 -6.743 1.00 95.19 100 TYR A C 1
ATOM 750 O O . TYR A 1 100 ? -8.608 2.027 -5.968 1.00 95.19 100 TYR A O 1
ATOM 758 N N . SER A 1 101 ? -7.998 1.143 -7.940 1.00 96.94 101 SER A N 1
ATOM 759 C CA . SER A 1 101 ? -9.374 0.945 -8.413 1.00 96.94 101 SER A CA 1
ATOM 760 C C . SER A 1 101 ? -10.143 -0.016 -7.503 1.00 96.94 101 SER A C 1
ATOM 762 O O . SER A 1 101 ? -11.266 0.285 -7.105 1.00 96.94 101 SER A O 1
ATOM 764 N N . CYS A 1 102 ? -9.539 -1.146 -7.122 1.00 97.94 102 CYS A N 1
ATOM 765 C CA . CYS A 1 102 ? -10.159 -2.091 -6.192 1.00 97.94 102 CYS A CA 1
ATOM 766 C C . CYS A 1 102 ? -10.388 -1.474 -4.803 1.00 97.94 102 CYS A C 1
ATOM 768 O O . CYS A 1 102 ? -11.484 -1.610 -4.259 1.00 97.94 102 CYS A O 1
ATOM 770 N N . ALA A 1 103 ? -9.391 -0.770 -4.257 1.00 95.75 103 ALA A N 1
ATOM 771 C CA . ALA A 1 103 ? -9.498 -0.118 -2.952 1.00 95.75 103 ALA A CA 1
ATOM 772 C C . ALA A 1 103 ? -10.610 0.946 -2.929 1.00 95.75 103 ALA A C 1
ATOM 774 O O . ALA A 1 103 ? -11.449 0.974 -2.033 1.00 95.75 103 ALA A O 1
ATOM 775 N N . TRP A 1 104 ? -10.689 1.790 -3.961 1.00 94.88 104 TRP A N 1
ATOM 776 C CA . TRP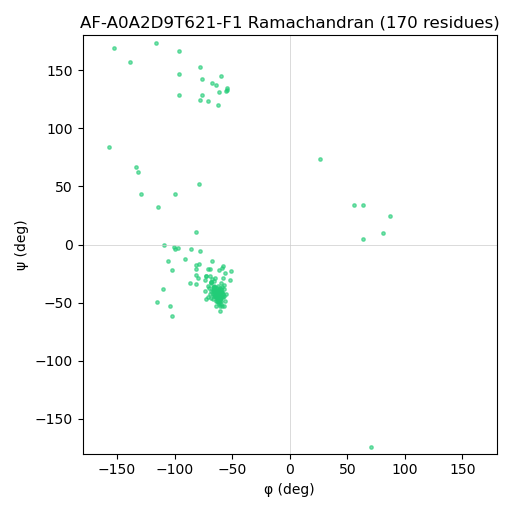 A 1 104 ? -11.725 2.823 -4.060 1.00 94.88 104 TRP A CA 1
ATOM 777 C C . TRP A 1 104 ? -13.131 2.254 -4.212 1.00 94.88 104 TRP A C 1
ATOM 779 O O . TRP A 1 104 ? -14.069 2.813 -3.649 1.00 94.88 104 TRP A O 1
ATOM 789 N N . VAL A 1 105 ? -13.297 1.139 -4.928 1.00 97.06 105 VAL A N 1
ATOM 790 C CA . VAL A 1 105 ? -14.589 0.437 -4.972 1.00 97.06 105 VAL A CA 1
ATOM 791 C C . VAL A 1 105 ? -14.992 -0.027 -3.569 1.00 97.06 105 VAL A C 1
ATOM 793 O O . VAL A 1 105 ? -16.157 0.121 -3.204 1.00 97.06 105 VAL A O 1
ATOM 796 N N . GLY A 1 106 ? -14.046 -0.528 -2.767 1.00 94.81 106 GLY A N 1
ATOM 797 C CA . GLY A 1 106 ? -14.284 -0.889 -1.366 1.00 94.81 106 GLY A CA 1
ATOM 798 C C . GLY A 1 106 ? -14.739 0.312 -0.541 1.00 94.81 106 GLY A C 1
ATOM 799 O O . GLY A 1 106 ? -15.850 0.321 -0.013 1.00 94.81 106 GLY A O 1
ATOM 800 N N . HIS A 1 107 ? -13.935 1.369 -0.515 1.00 94.00 107 HIS A N 1
ATOM 801 C CA . HIS A 1 107 ? -14.236 2.562 0.273 1.00 94.00 107 HIS A CA 1
ATOM 802 C C . HIS A 1 107 ? -15.537 3.263 -0.137 1.00 94.00 107 HIS A C 1
ATOM 804 O O . HIS A 1 107 ? -16.386 3.540 0.705 1.00 94.00 107 HIS A O 1
ATOM 8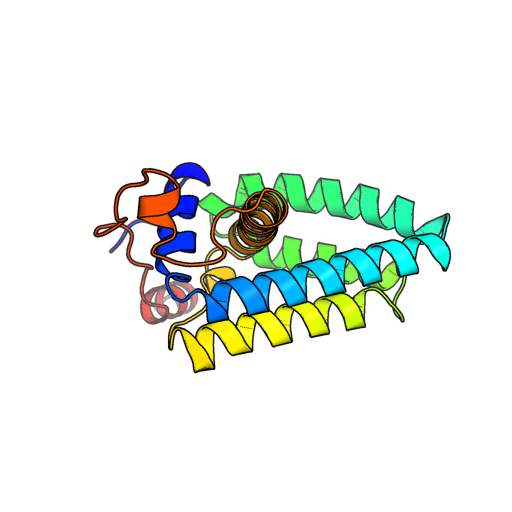10 N N . PHE A 1 108 ? -15.743 3.532 -1.428 1.00 95.38 108 PHE A N 1
ATOM 811 C CA . PHE A 1 108 ? -16.861 4.376 -1.855 1.00 95.38 108 PHE A CA 1
ATOM 812 C C . PHE A 1 108 ? -18.174 3.621 -2.061 1.00 95.38 108 PHE A C 1
ATOM 814 O O . PHE A 1 108 ? -19.229 4.207 -1.831 1.00 95.38 108 PHE A O 1
ATOM 821 N N . LEU A 1 109 ? -18.139 2.359 -2.509 1.00 96.12 109 LEU A N 1
ATOM 822 C CA . LEU A 1 109 ? -19.360 1.598 -2.817 1.00 96.12 109 LEU A CA 1
ATOM 823 C C . LEU A 1 109 ? -19.740 0.583 -1.736 1.00 96.12 109 LEU A C 1
ATOM 825 O O . LEU A 1 109 ? -20.897 0.164 -1.690 1.00 96.12 109 LEU A O 1
ATOM 829 N N . VAL A 1 110 ? -18.792 0.152 -0.898 1.00 95.88 110 VAL A N 1
ATOM 830 C CA . VAL A 1 110 ? -19.066 -0.795 0.194 1.00 95.88 110 VAL A CA 1
ATOM 831 C C . VAL A 1 110 ? -19.146 -0.052 1.521 1.00 95.88 110 VAL A C 1
ATOM 833 O O . VAL A 1 110 ? -20.211 -0.029 2.134 1.00 95.88 110 VAL A O 1
ATOM 836 N N . GLU A 1 111 ? -18.057 0.593 1.931 1.00 91.69 111 GLU A N 1
ATOM 837 C CA . GLU A 1 111 ? -17.953 1.233 3.253 1.00 91.69 111 GLU A CA 1
ATOM 838 C C . GLU A 1 111 ? -18.610 2.619 3.297 1.00 91.69 111 GLU A C 1
ATOM 840 O O . GLU A 1 111 ? -18.989 3.099 4.360 1.00 91.69 111 GLU A O 1
ATOM 845 N N . HIS A 1 112 ? -18.794 3.256 2.137 1.00 93.12 112 HIS A N 1
ATOM 846 C CA . HIS A 1 112 ? -19.311 4.622 2.005 1.00 93.12 112 HIS A CA 1
ATOM 847 C C . HIS A 1 112 ? -18.494 5.656 2.807 1.00 93.12 112 HIS A C 1
ATOM 849 O O . HIS A 1 112 ? -19.037 6.650 3.296 1.00 93.12 112 HIS A O 1
ATOM 855 N N . ASN A 1 113 ? -17.179 5.447 2.910 1.00 91.00 113 ASN A N 1
ATOM 856 C CA . ASN A 1 113 ? -16.247 6.312 3.628 1.00 91.00 113 ASN A CA 1
ATOM 857 C C . ASN A 1 113 ? -15.213 6.954 2.690 1.00 91.00 113 ASN A C 1
ATOM 859 O O . ASN A 1 113 ? -15.159 6.703 1.482 1.00 91.00 113 ASN A O 1
ATOM 863 N N . ARG A 1 114 ? -14.405 7.859 3.250 1.00 87.81 114 ARG A N 1
ATOM 864 C CA . ARG A 1 114 ? -13.265 8.450 2.544 1.00 87.81 114 ARG A CA 1
ATOM 865 C C . ARG A 1 114 ? -12.000 7.674 2.918 1.00 87.81 114 ARG A C 1
ATOM 867 O O . ARG A 1 114 ? -11.722 7.563 4.106 1.00 87.81 114 ARG A O 1
ATOM 874 N N . PRO A 1 115 ? -11.204 7.207 1.941 1.00 89.31 115 PRO A N 1
ATOM 875 C CA . PRO A 1 115 ? -9.978 6.474 2.224 1.00 89.31 115 PRO A CA 1
ATOM 876 C C . PRO A 1 115 ? -9.020 7.255 3.131 1.00 89.31 115 PRO A C 1
ATOM 878 O O . PRO A 1 115 ? -8.658 8.396 2.824 1.00 89.31 115 PRO A O 1
ATOM 881 N N . ALA A 1 116 ? -8.503 6.595 4.170 1.00 87.81 116 ALA A N 1
ATOM 882 C CA . ALA A 1 116 ? -7.460 7.139 5.046 1.00 87.81 116 ALA A CA 1
ATOM 883 C C . ALA A 1 116 ? -6.178 7.530 4.284 1.00 87.81 116 ALA A C 1
ATOM 885 O O . ALA A 1 116 ? -5.394 8.353 4.754 1.00 87.81 116 ALA A O 1
ATOM 886 N N . THR A 1 117 ? -5.993 7.006 3.067 1.00 86.31 117 THR A N 1
ATOM 887 C CA . THR A 1 117 ? -4.877 7.333 2.167 1.00 86.31 117 THR A CA 1
ATOM 888 C C . THR A 1 117 ? -4.763 8.826 1.859 1.00 86.31 117 THR A C 1
ATOM 890 O O . THR A 1 117 ? -3.674 9.293 1.541 1.00 86.31 117 THR A O 1
ATOM 893 N N . PHE A 1 118 ? -5.846 9.601 1.961 1.00 88.06 118 PHE A N 1
ATOM 894 C CA . PHE A 1 118 ? -5.765 11.052 1.769 1.00 88.06 118 PHE A CA 1
ATOM 895 C C . PHE A 1 118 ? -5.053 11.784 2.915 1.00 88.06 118 PHE A C 1
ATOM 897 O O . PHE A 1 118 ? -4.541 12.881 2.702 1.00 88.06 118 PHE A O 1
ATOM 904 N N . GLU A 1 119 ? -4.974 11.177 4.099 1.00 86.25 119 GLU A N 1
ATOM 905 C CA . GLU A 1 119 ? -4.315 11.754 5.277 1.00 86.2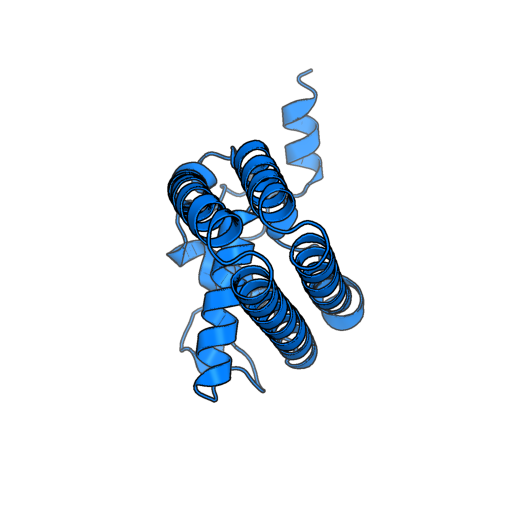5 119 GLU A CA 1
ATOM 906 C C . GLU A 1 119 ? -3.010 11.031 5.636 1.00 86.25 119 GLU A C 1
ATOM 908 O O . GLU A 1 119 ? -2.026 11.683 6.009 1.00 86.25 119 GLU A O 1
ATOM 913 N N . TYR A 1 120 ? -3.002 9.703 5.484 1.00 90.94 120 TYR A N 1
ATOM 914 C CA . TYR A 1 120 ? -1.902 8.792 5.810 1.00 90.94 120 TYR A CA 1
ATOM 915 C C . TYR A 1 120 ? -1.657 7.801 4.650 1.00 90.94 120 TYR A C 1
ATOM 917 O O . TYR A 1 120 ? -1.955 6.608 4.773 1.00 90.94 120 TYR A O 1
ATOM 925 N N . PRO A 1 121 ? -1.200 8.262 3.471 1.00 92.81 121 PRO A N 1
ATOM 926 C CA . PRO A 1 121 ? -1.007 7.409 2.299 1.00 92.81 121 PRO A CA 1
ATOM 927 C C . PRO A 1 121 ? -0.027 6.240 2.479 1.00 92.81 121 PRO A C 1
ATOM 929 O O . PRO A 1 121 ? -0.304 5.155 1.967 1.00 92.81 121 PRO A O 1
ATOM 932 N N . LEU A 1 122 ? 1.106 6.414 3.163 1.00 95.19 122 LEU A N 1
ATOM 933 C CA . LEU A 1 122 ? 2.115 5.356 3.300 1.00 95.19 122 LEU A CA 1
ATOM 934 C C . LEU A 1 122 ? 1.753 4.357 4.403 1.00 95.19 122 LEU A C 1
ATOM 936 O O . LEU A 1 122 ? 1.990 3.161 4.230 1.00 95.19 122 LEU A O 1
ATOM 940 N N . TRP A 1 123 ? 1.110 4.796 5.481 1.00 95.31 123 TRP A N 1
ATOM 941 C CA . TRP A 1 123 ? 0.549 3.932 6.510 1.00 95.31 123 TRP A CA 1
ATOM 942 C C . TRP A 1 123 ? -0.650 3.180 5.955 1.00 95.31 123 TRP A C 1
ATOM 944 O O . TRP A 1 123 ? -0.752 1.992 6.218 1.00 95.31 123 TRP A O 1
ATOM 954 N N . SER A 1 124 ? -1.485 3.797 5.110 1.00 95.31 124 SER A N 1
ATOM 955 C CA . SER A 1 124 ? -2.558 3.080 4.402 1.00 95.31 124 SER A CA 1
ATOM 956 C C . SER A 1 124 ? -1.998 1.988 3.492 1.00 95.31 124 SER A C 1
ATOM 958 O O . SER A 1 124 ? -2.437 0.846 3.572 1.00 95.31 124 SER A O 1
ATOM 960 N N . LEU A 1 125 ? -0.973 2.302 2.688 1.00 95.75 125 LEU A N 1
ATOM 961 C CA . LEU A 1 125 ? -0.299 1.307 1.849 1.00 95.75 125 LEU A CA 1
ATOM 962 C C . LEU A 1 125 ? 0.322 0.182 2.694 1.00 95.75 125 LEU A C 1
ATOM 964 O O . LEU A 1 125 ? 0.220 -0.995 2.356 1.00 95.75 125 LEU A O 1
ATOM 968 N N . THR A 1 126 ? 0.969 0.535 3.804 1.00 96.94 126 THR A N 1
ATOM 969 C CA . THR A 1 126 ? 1.559 -0.438 4.733 1.00 96.94 126 THR A CA 1
ATOM 970 C C . THR A 1 126 ? 0.475 -1.312 5.365 1.00 96.94 126 THR A C 1
ATOM 972 O O . THR A 1 126 ? 0.625 -2.532 5.427 1.00 96.94 126 THR A O 1
ATOM 975 N N . ALA A 1 127 ? -0.644 -0.714 5.768 1.00 97.88 127 ALA A N 1
ATOM 976 C CA . ALA A 1 127 ? -1.790 -1.391 6.350 1.00 97.88 127 ALA A CA 1
ATOM 977 C C . ALA A 1 127 ? -2.480 -2.333 5.351 1.00 97.88 127 ALA A C 1
ATOM 979 O O . ALA A 1 127 ? -2.830 -3.445 5.742 1.00 97.88 127 ALA A O 1
ATOM 980 N N . ASP A 1 128 ? -2.563 -1.983 4.061 1.00 97.94 128 ASP A N 1
ATOM 981 C CA . ASP A 1 128 ? -3.027 -2.899 3.008 1.00 97.94 128 ASP A CA 1
ATOM 982 C C . ASP A 1 128 ? -2.165 -4.172 2.956 1.00 97.94 128 A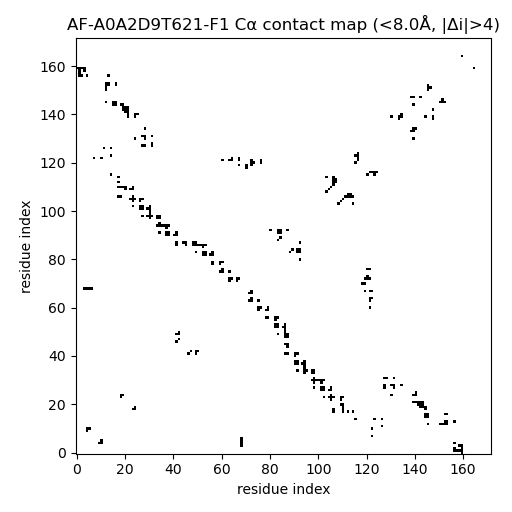SP A C 1
ATOM 984 O O . ASP A 1 128 ? -2.698 -5.282 2.864 1.00 97.94 128 ASP A O 1
ATOM 988 N N . PHE A 1 129 ? -0.834 -4.049 3.060 1.00 98.31 129 PHE A N 1
ATOM 989 C CA . PHE A 1 129 ? 0.061 -5.211 3.114 1.00 98.31 129 PHE A CA 1
ATOM 990 C C . PHE A 1 129 ? -0.088 -6.009 4.413 1.00 98.31 129 PHE A C 1
ATOM 992 O O . PHE A 1 129 ? -0.079 -7.242 4.367 1.00 98.31 129 PHE A O 1
ATOM 999 N N . VAL A 1 130 ? -0.251 -5.343 5.562 1.00 98.44 130 VAL A N 1
ATOM 1000 C CA . VAL A 1 130 ? -0.486 -6.007 6.857 1.00 98.44 130 VAL A CA 1
ATOM 1001 C C . VAL A 1 130 ? -1.811 -6.778 6.829 1.00 98.44 130 VAL A C 1
ATOM 1003 O O . VAL A 1 130 ? -1.831 -7.975 7.137 1.00 98.44 130 VAL A O 1
ATOM 1006 N N . MET A 1 131 ? -2.896 -6.151 6.370 1.00 98.62 131 MET A N 1
ATOM 1007 C CA . MET A 1 131 ? -4.208 -6.777 6.202 1.00 98.62 131 MET A CA 1
ATOM 1008 C C . MET A 1 131 ? -4.148 -7.946 5.219 1.00 98.62 131 MET A C 1
ATOM 1010 O O . MET A 1 131 ? -4.600 -9.045 5.549 1.00 98.62 131 MET A O 1
ATOM 1014 N N . TRP A 1 132 ? -3.526 -7.756 4.052 1.00 98.69 132 TRP A N 1
ATOM 1015 C CA . TRP A 1 132 ? -3.299 -8.828 3.081 1.00 98.69 132 TRP A CA 1
ATOM 1016 C C . TRP A 1 132 ? -2.560 -10.010 3.720 1.00 98.69 132 TRP A C 1
ATOM 1018 O O . TRP A 1 132 ? -2.964 -11.160 3.551 1.00 98.69 132 TRP A O 1
ATOM 1028 N N . SER A 1 133 ? -1.538 -9.742 4.536 1.00 98.56 133 SER A N 1
ATOM 1029 C CA . SER A 1 133 ? -0.773 -10.763 5.257 1.00 98.56 133 SER A CA 1
ATOM 1030 C C . SER A 1 133 ? -1.639 -11.544 6.256 1.00 98.56 133 SER A C 1
ATO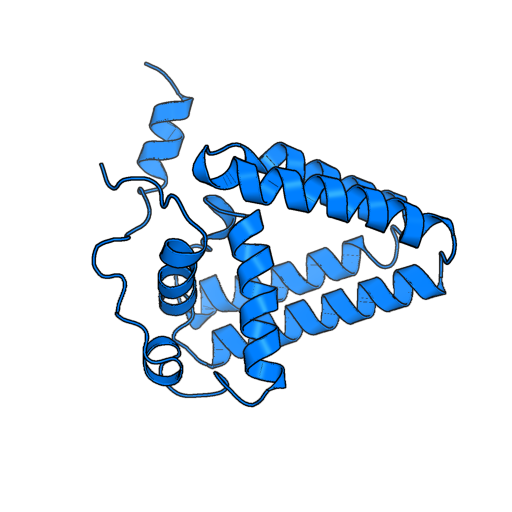M 1032 O O . SER A 1 133 ? -1.507 -12.766 6.380 1.00 98.56 133 SER A O 1
ATOM 1034 N N . HIS A 1 134 ? -2.540 -10.876 6.980 1.00 98.56 134 HIS A N 1
ATOM 1035 C CA . HIS A 1 134 ? -3.516 -11.545 7.846 1.00 98.56 134 HIS A CA 1
ATOM 1036 C C . HIS A 1 134 ? -4.490 -12.415 7.043 1.00 98.56 134 HIS A C 1
ATOM 1038 O O . HIS A 1 134 ? -4.763 -13.550 7.441 1.00 98.56 134 HIS A O 1
ATOM 1044 N N . MET A 1 135 ? -4.952 -11.923 5.894 1.00 98.56 135 MET A N 1
ATOM 1045 C CA . MET A 1 135 ? -5.858 -12.650 5.005 1.00 98.56 135 MET A CA 1
ATOM 1046 C C . MET A 1 135 ? -5.210 -13.884 4.381 1.00 98.56 135 MET A C 1
ATOM 1048 O O . MET A 1 135 ? -5.801 -14.962 4.417 1.00 98.56 135 MET A O 1
ATOM 1052 N N . VAL A 1 136 ? -3.957 -13.801 3.929 1.00 98.50 136 VAL A N 1
ATOM 1053 C CA . VAL A 1 136 ? -3.198 -14.984 3.479 1.00 98.50 136 VAL A CA 1
ATOM 1054 C C . VAL A 1 136 ? -3.103 -16.048 4.581 1.00 98.50 136 VAL A C 1
ATOM 1056 O O . VAL A 1 136 ? -3.177 -17.239 4.294 1.00 98.50 136 VAL A O 1
ATOM 1059 N N . ARG A 1 137 ? -3.009 -15.639 5.853 1.00 98.19 137 ARG A N 1
ATOM 1060 C CA . ARG A 1 137 ? -2.999 -16.548 7.017 1.00 98.19 137 ARG A CA 1
ATOM 1061 C C . ARG A 1 137 ? -4.394 -17.015 7.456 1.00 98.19 137 ARG A C 1
ATOM 1063 O O . ARG A 1 137 ? -4.530 -17.584 8.536 1.00 98.19 137 ARG A O 1
ATOM 1070 N N . GLY A 1 138 ? -5.428 -16.764 6.655 1.00 97.62 138 GLY A N 1
ATOM 1071 C CA . GLY A 1 138 ? -6.797 -17.208 6.920 1.00 97.62 138 GLY A CA 1
ATOM 1072 C C . GLY A 1 138 ? -7.588 -16.332 7.896 1.00 97.62 138 GLY A C 1
ATOM 1073 O O . GLY A 1 138 ? -8.684 -16.722 8.289 1.00 97.62 138 GLY A O 1
ATOM 1074 N N . LYS A 1 139 ? -7.088 -15.150 8.281 1.00 97.31 139 LYS A N 1
ATOM 1075 C CA . LYS A 1 139 ? -7.806 -14.201 9.154 1.00 97.31 139 LYS A CA 1
ATOM 1076 C C . LYS A 1 139 ? -8.541 -13.127 8.343 1.00 97.31 139 LYS A C 1
ATOM 1078 O O . LYS A 1 139 ? -8.287 -12.956 7.161 1.00 97.31 139 LYS A O 1
ATOM 1083 N N . LEU A 1 140 ? -9.450 -12.384 8.977 1.00 97.75 140 LEU A N 1
ATOM 1084 C CA . LEU A 1 140 ? -10.126 -11.196 8.417 1.00 97.75 140 LEU A CA 1
ATOM 1085 C C . LEU A 1 140 ? -11.037 -11.426 7.190 1.00 97.75 140 LEU A C 1
ATOM 1087 O O . LEU A 1 140 ? -11.600 -10.470 6.664 1.00 97.75 140 LEU A O 1
ATOM 1091 N N . TRP A 1 141 ? -11.263 -12.663 6.740 1.00 97.94 141 TRP A N 1
ATOM 1092 C CA . TRP A 1 141 ? -12.136 -12.953 5.587 1.00 97.94 141 TRP A CA 1
ATOM 1093 C C . TRP A 1 141 ? -13.628 -12.695 5.825 1.00 97.94 141 TRP A C 1
ATOM 1095 O O . TRP A 1 141 ? -14.391 -12.566 4.860 1.00 97.94 141 TRP A O 1
ATOM 1105 N N . THR A 1 142 ? -14.043 -12.670 7.090 1.00 96.75 142 THR A N 1
ATOM 1106 C CA . THR A 1 142 ? -15.423 -12.525 7.574 1.00 96.75 142 THR A CA 1
ATOM 1107 C C . THR A 1 142 ? -15.414 -11.879 8.961 1.00 96.75 142 THR A C 1
ATOM 1109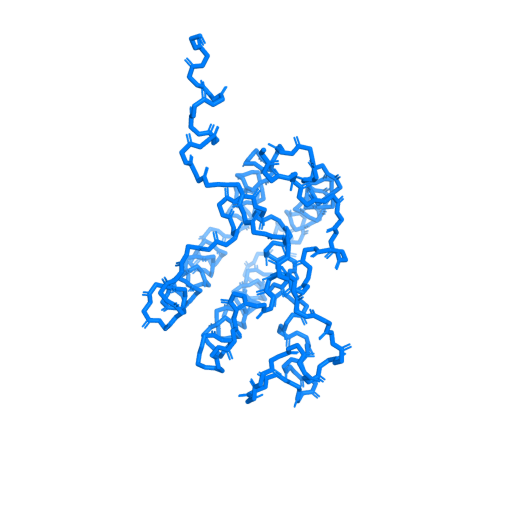 O O . THR A 1 142 ? -14.354 -11.800 9.579 1.00 96.75 142 THR A O 1
ATOM 1112 N N . GLY A 1 143 ? -16.588 -11.476 9.457 1.00 95.50 143 GLY A N 1
ATOM 1113 C CA . GLY A 1 143 ? -16.746 -10.902 10.798 1.00 95.50 143 GLY A CA 1
ATOM 1114 C C . GLY A 1 143 ? -16.147 -9.504 10.941 1.00 95.50 143 GLY A C 1
ATOM 1115 O O . GLY A 1 143 ? -15.691 -8.913 9.953 1.00 95.50 143 GLY A O 1
ATOM 1116 N N . ASP A 1 144 ? -16.160 -8.996 12.171 1.00 95.81 144 ASP A N 1
ATOM 1117 C CA . ASP A 1 144 ? -15.514 -7.736 12.522 1.00 95.81 144 ASP A CA 1
ATOM 1118 C C . ASP A 1 144 ? -13.984 -7.939 12.630 1.00 95.81 144 ASP A C 1
ATOM 1120 O O . ASP A 1 144 ? -13.519 -8.894 13.266 1.00 95.81 144 ASP A O 1
ATOM 1124 N N . PRO A 1 145 ? -13.173 -7.105 11.954 1.00 96.44 145 PRO A N 1
ATOM 1125 C CA . PRO A 1 145 ? -11.726 -7.277 11.921 1.00 96.44 145 PRO A CA 1
ATOM 1126 C C . PRO A 1 145 ? -11.038 -6.910 13.242 1.00 96.44 145 PRO A C 1
ATOM 1128 O O . PRO A 1 145 ? -9.977 -7.470 13.526 1.00 96.44 145 PRO A O 1
ATOM 1131 N N . LEU A 1 146 ? -11.616 -6.006 14.039 1.00 95.31 146 LEU A N 1
ATOM 1132 C CA . LEU A 1 146 ? -11.075 -5.617 15.340 1.00 95.31 146 LEU A CA 1
ATOM 1133 C C . LEU A 1 146 ? -11.281 -6.752 16.339 1.00 95.31 146 LEU A C 1
ATOM 1135 O O . LEU A 1 146 ? -10.314 -7.202 16.956 1.00 95.31 146 LEU A O 1
ATOM 1139 N N . GLU A 1 147 ? -12.489 -7.319 16.392 1.00 95.25 147 GLU A N 1
ATOM 1140 C CA . GLU A 1 147 ? -12.783 -8.498 17.219 1.00 95.25 147 GLU A CA 1
ATOM 1141 C C . GLU A 1 147 ? -11.878 -9.684 16.858 1.00 95.25 147 GLU A C 1
ATOM 1143 O O . GLU A 1 147 ? -11.295 -10.326 17.733 1.00 95.25 147 GLU A O 1
ATOM 1148 N N . ALA A 1 148 ? -11.696 -9.950 15.558 1.00 95.12 148 ALA A N 1
ATOM 1149 C CA . ALA A 1 148 ? -10.860 -11.049 15.072 1.00 95.12 148 ALA A CA 1
ATOM 1150 C C . ALA A 1 148 ? -9.378 -10.934 15.484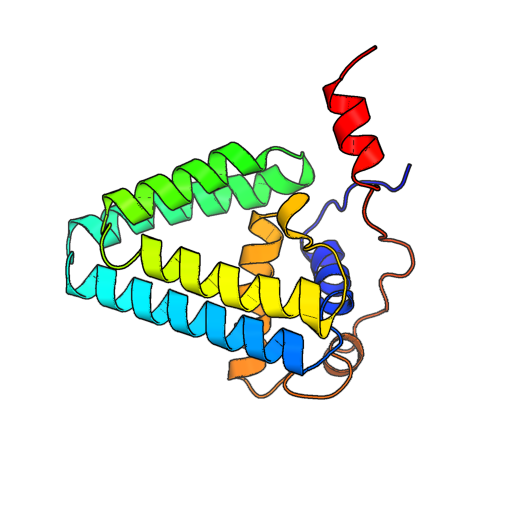 1.00 95.12 148 ALA A C 1
ATOM 1152 O O . ALA A 1 148 ? -8.654 -11.939 15.469 1.00 95.12 148 ALA A O 1
ATOM 1153 N N . LEU A 1 149 ? -8.915 -9.726 15.814 1.00 95.75 149 LEU A N 1
ATOM 1154 C CA . LEU A 1 149 ? -7.554 -9.457 16.276 1.00 95.75 149 LEU A CA 1
ATOM 1155 C C . LEU A 1 149 ? -7.477 -9.086 17.764 1.00 95.75 149 LEU A C 1
ATOM 1157 O O . LEU A 1 149 ? -6.367 -8.897 18.257 1.00 95.75 149 LEU A O 1
ATOM 1161 N N . GLY A 1 150 ? -8.606 -9.028 18.477 1.00 94.75 150 GLY A N 1
ATOM 1162 C CA . GLY A 1 150 ? -8.658 -8.588 19.872 1.00 94.75 150 GLY A CA 1
ATOM 1163 C C . GLY A 1 150 ? -8.247 -7.125 20.054 1.00 94.75 150 GLY A C 1
ATOM 1164 O O . GLY A 1 150 ? -7.590 -6.802 21.040 1.00 94.75 150 GLY A O 1
ATOM 1165 N N . LEU A 1 151 ? -8.569 -6.272 19.079 1.00 93.00 151 LEU A N 1
ATOM 1166 C CA . LEU A 1 151 ? -8.285 -4.839 19.105 1.00 93.00 151 LEU A CA 1
ATOM 1167 C C . LEU A 1 151 ? -9.500 -4.062 19.607 1.00 93.00 151 LEU A C 1
ATOM 1169 O O . LEU A 1 151 ? -10.643 -4.437 19.348 1.00 93.00 151 LEU A O 1
ATOM 1173 N N . GLU A 1 152 ? -9.233 -2.966 20.307 1.00 88.44 152 GLU A N 1
ATOM 1174 C CA . GLU A 1 152 ? -10.267 -2.043 20.764 1.00 88.44 152 GLU A CA 1
ATOM 1175 C C . GLU A 1 152 ? -10.742 -1.138 19.621 1.00 88.44 152 GLU A C 1
ATOM 1177 O O . GLU A 1 152 ? -10.011 -0.859 18.667 1.00 88.44 152 GLU A O 1
ATOM 1182 N N . ASP A 1 153 ? -11.991 -0.689 19.726 1.00 84.06 153 ASP A N 1
ATOM 1183 C CA . ASP A 1 153 ? -12.590 0.256 18.791 1.00 84.06 153 ASP A CA 1
ATOM 1184 C C . ASP A 1 153 ? -11.962 1.648 18.980 1.00 84.06 153 ASP A C 1
ATOM 1186 O O . ASP A 1 153 ? -11.999 2.179 20.094 1.00 84.06 153 ASP A O 1
ATOM 1190 N N . PRO A 1 154 ? -11.383 2.264 17.935 1.00 79.88 154 PRO A N 1
ATOM 1191 C CA . PRO A 1 154 ? -10.698 3.552 18.031 1.00 79.88 154 PR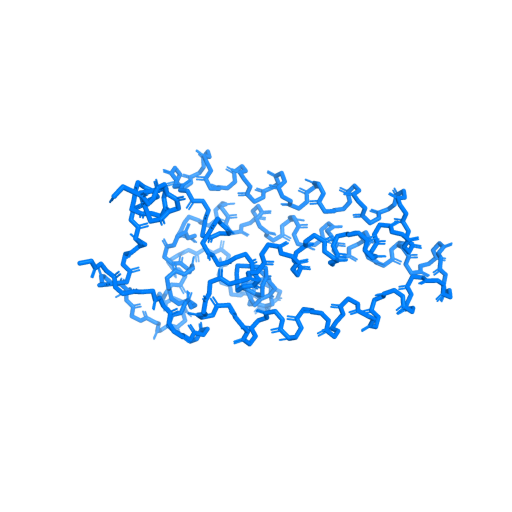O A CA 1
ATOM 1192 C C . PRO A 1 154 ? -11.683 4.739 18.072 1.00 79.88 154 PRO A C 1
ATOM 1194 O O . PRO A 1 154 ? -11.548 5.690 17.302 1.00 79.88 154 PRO A O 1
ATOM 1197 N N . VAL A 1 155 ? -12.668 4.697 18.979 1.00 61.53 155 VAL A N 1
ATOM 1198 C CA . VAL A 1 155 ? -13.804 5.641 19.082 1.00 61.53 155 VAL A CA 1
ATOM 1199 C C . VAL A 1 155 ? -13.364 7.116 19.108 1.00 61.53 155 VAL A C 1
ATOM 1201 O O . VAL A 1 155 ? -14.069 7.971 18.572 1.00 61.53 155 VAL A O 1
ATOM 1204 N N . ASP A 1 156 ? -12.174 7.404 19.642 1.00 58.66 156 ASP A N 1
ATOM 1205 C CA . ASP A 1 156 ? -11.638 8.763 19.803 1.00 58.66 156 ASP A CA 1
ATOM 1206 C C . ASP A 1 156 ? -10.614 9.189 18.725 1.00 58.66 156 ASP A C 1
ATOM 1208 O O . ASP A 1 156 ? -10.165 10.337 18.727 1.00 58.66 156 ASP A O 1
ATOM 1212 N N . LEU A 1 157 ? -10.253 8.316 17.774 1.00 61.06 157 LEU A N 1
ATOM 1213 C CA . LEU A 1 157 ? -9.272 8.599 16.708 1.00 61.06 157 LEU A CA 1
ATOM 1214 C C . LEU A 1 157 ? -9.950 8.956 15.377 1.00 61.06 157 LEU A C 1
ATOM 1216 O O . LEU A 1 157 ? -9.559 8.480 14.311 1.00 61.06 157 LEU A O 1
ATOM 1220 N N . GLN A 1 158 ? -10.992 9.788 15.424 1.00 55.09 158 GLN A N 1
ATOM 1221 C CA . GLN A 1 158 ? -11.649 10.246 14.200 1.00 55.09 158 GLN A CA 1
ATOM 1222 C C . GLN A 1 158 ? -10.718 11.163 13.386 1.00 55.09 158 GLN A C 1
ATOM 1224 O O . GLN A 1 158 ? -10.047 12.025 13.966 1.00 55.09 158 GLN A O 1
ATOM 1229 N N . PRO A 1 159 ? -10.685 11.026 12.046 1.00 53.25 159 PRO A N 1
ATOM 1230 C CA . PRO A 1 159 ? -9.852 11.856 11.192 1.00 53.25 159 PRO A CA 1
ATOM 1231 C C . PRO A 1 159 ? -10.215 13.332 11.355 1.00 53.25 159 PRO A C 1
ATOM 1233 O O . PRO A 1 159 ? -11.378 13.709 11.536 1.00 53.25 159 PRO A O 1
ATOM 1236 N N . VAL A 1 160 ? -9.203 14.192 11.263 1.00 51.72 160 VAL A N 1
ATOM 1237 C CA . VAL A 1 160 ? -9.413 15.637 11.199 1.00 51.72 160 VAL A CA 1
ATOM 1238 C C . VAL A 1 160 ? -10.215 15.907 9.926 1.00 51.72 160 VAL A C 1
ATOM 1240 O O . VAL A 1 160 ? -9.731 15.587 8.845 1.00 51.72 160 VAL A O 1
ATOM 1243 N N . PRO A 1 161 ? -11.425 16.492 9.992 1.00 48.00 161 PRO A N 1
ATOM 1244 C CA . PRO A 1 161 ? -12.243 16.661 8.800 1.00 48.00 161 PRO A CA 1
ATOM 1245 C C . PRO A 1 161 ? -11.448 17.407 7.725 1.00 48.00 161 PRO A C 1
ATOM 1247 O O . PRO A 1 161 ? -10.813 18.420 8.013 1.00 48.00 161 PRO A O 1
ATOM 1250 N N . ALA A 1 162 ? -11.494 16.927 6.479 1.00 46.91 162 ALA A N 1
ATOM 1251 C CA . ALA A 1 162 ? -10.726 17.476 5.352 1.00 46.91 162 ALA A CA 1
ATOM 1252 C C . ALA A 1 162 ? -10.877 19.005 5.167 1.00 46.91 162 ALA A C 1
ATOM 1254 O O . ALA A 1 162 ? -9.992 19.660 4.616 1.00 46.91 162 ALA A O 1
ATOM 1255 N N . SER A 1 163 ? -11.970 19.593 5.671 1.00 45.47 163 SER A N 1
ATOM 1256 C CA . SER A 1 163 ? -12.176 21.043 5.746 1.00 45.47 163 SER A CA 1
ATOM 1257 C C . SER A 1 163 ? -11.117 21.772 6.584 1.00 45.47 163 SER A C 1
ATOM 1259 O 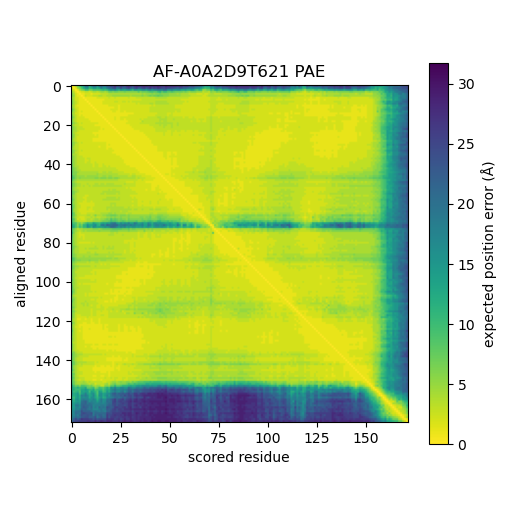O . SER A 1 163 ? -10.750 22.895 6.248 1.00 45.47 163 SER A O 1
ATOM 1261 N N . ALA A 1 164 ? -10.580 21.148 7.631 1.00 44.91 164 ALA A N 1
ATOM 1262 C CA . ALA A 1 164 ? -9.544 21.721 8.485 1.00 44.91 164 ALA A CA 1
ATOM 1263 C C . ALA A 1 164 ? -8.134 21.625 7.868 1.00 44.91 164 ALA A C 1
ATOM 1265 O O . ALA A 1 164 ? -7.318 22.517 8.089 1.00 44.91 164 ALA A O 1
ATOM 1266 N N . VAL A 1 165 ? -7.858 20.614 7.033 1.00 50.03 165 VAL A N 1
ATOM 1267 C CA . VAL A 1 165 ? -6.585 20.502 6.289 1.00 50.03 165 VAL A CA 1
ATOM 1268 C C . VAL A 1 165 ? -6.529 21.523 5.147 1.00 50.03 165 VAL A C 1
ATOM 1270 O O . VAL A 1 165 ? -5.504 22.173 4.944 1.00 50.03 165 VAL A O 1
ATOM 1273 N N . ALA A 1 166 ? -7.649 21.735 4.447 1.00 42.03 166 ALA A N 1
ATOM 1274 C CA . ALA A 1 166 ? -7.766 22.782 3.433 1.00 42.03 166 ALA A CA 1
ATOM 1275 C C . ALA A 1 166 ? -7.644 24.194 4.040 1.00 42.03 166 ALA A C 1
ATOM 1277 O O . ALA A 1 166 ? -6.942 25.030 3.480 1.00 42.03 166 ALA A O 1
ATOM 1278 N N . ALA A 1 167 ? -8.250 24.439 5.208 1.00 44.84 167 ALA A N 1
ATOM 1279 C CA . ALA A 1 167 ? -8.165 25.726 5.903 1.00 44.84 167 ALA A CA 1
ATOM 1280 C C . ALA A 1 167 ? -6.739 26.059 6.387 1.00 44.84 167 ALA A C 1
ATOM 1282 O O . ALA A 1 167 ? -6.305 27.206 6.283 1.00 44.84 167 ALA A O 1
ATOM 1283 N N . ALA A 1 168 ? -5.983 25.059 6.857 1.00 45.47 168 ALA A N 1
ATOM 1284 C CA . ALA A 1 168 ? -4.585 25.233 7.257 1.00 45.47 168 ALA A CA 1
ATOM 1285 C C . ALA A 1 168 ? -3.648 25.510 6.064 1.00 45.47 168 ALA A C 1
ATOM 1287 O O . ALA A 1 168 ? -2.633 26.185 6.223 1.00 45.47 168 ALA A O 1
ATOM 1288 N N . ALA A 1 169 ? -3.996 25.034 4.862 1.00 42.38 169 ALA A N 1
ATOM 1289 C CA . ALA A 1 169 ? -3.251 25.304 3.632 1.00 42.38 169 ALA A CA 1
ATOM 1290 C C . ALA A 1 169 ? -3.575 26.674 3.000 1.00 42.38 169 ALA A C 1
ATOM 1292 O O . ALA A 1 169 ? -2.797 27.156 2.178 1.00 42.38 169 ALA A O 1
ATOM 1293 N N . THR A 1 170 ? -4.696 27.308 3.370 1.00 47.44 170 THR A N 1
ATOM 1294 C CA . THR A 1 170 ? -5.129 28.602 2.806 1.00 47.44 170 THR A CA 1
ATOM 1295 C C . THR A 1 170 ? -4.763 29.832 3.630 1.00 47.44 170 THR A C 1
ATOM 1297 O O . THR A 1 170 ? -5.044 30.922 3.152 1.00 47.44 170 THR A O 1
ATOM 1300 N N . GLY A 1 171 ? -4.152 29.672 4.813 1.00 44.81 171 GLY A N 1
ATOM 1301 C CA . GLY A 1 171 ? -3.543 30.744 5.619 1.00 44.81 171 GLY A CA 1
ATOM 1302 C C . GLY A 1 171 ? -4.120 32.149 5.408 1.00 44.81 171 GLY A C 1
ATOM 1303 O O . GLY A 1 171 ? -3.465 32.984 4.784 1.00 44.81 171 GLY A O 1
ATOM 1304 N N . VAL A 1 172 ? -5.331 32.390 5.920 1.00 41.94 172 VAL A N 1
ATOM 1305 C CA . VAL A 1 172 ? -5.796 33.743 6.270 1.00 41.94 172 VAL A CA 1
ATOM 1306 C C . VAL A 1 172 ? -5.572 33.929 7.760 1.00 41.94 172 VAL A C 1
ATOM 1308 O O . VAL A 1 172 ? -5.923 32.987 8.506 1.00 41.94 172 VAL A O 1
#

Sequence (172 aa):
MADRIKSFEEFWPYYLSEHRDARSRRLHFMGTSGFLASVAASAVTNPLKFPLAMAGFAAIMKHGIEAEAEGRPLGHVAAMIGLGTAGAPLTFLPGVAFAYSCAWVGHFLVEHNRPATFEYPLWSLTADFVMWSHMVRGKLWTGDPLEALGLEDPVDLQPVPASAVAAAATGV

Radius of gyration: 16.63 Å; Cα contacts (8 Å, |Δi|>4): 215; chains: 1; bounding box: 38×51×40 Å

Nearest PDB structures (foldseek):
  7u8r-assembly1_h  TM=2.344E-01  e=5.357E-01  Sus scrofa
  5j0l-assembly2_C  TM=2.133E-01  e=9.997E+00  synthetic construct

pLDDT: mean 89.09, std 15.39, range [41.94, 98.75]